Protein AF-A0A8T6T0I6-F1 (afdb_monomer)

Mean predicted aligned error: 6.6 Å

pLDDT: mean 87.69, std 14.47, range [43.97, 98.25]

Structure (mmCIF, N/CA/C/O backbone):
data_AF-A0A8T6T0I6-F1
#
_entry.id   AF-A0A8T6T0I6-F1
#
loop_
_atom_site.group_PDB
_atom_site.id
_atom_site.type_symbol
_atom_site.label_atom_id
_atom_site.label_alt_id
_atom_site.label_comp_id
_atom_site.label_asym_id
_atom_site.label_entity_id
_atom_site.label_seq_id
_atom_site.pdbx_PDB_ins_code
_atom_site.Cartn_x
_atom_site.Cartn_y
_atom_site.Cartn_z
_atom_site.occupancy
_atom_site.B_iso_or_equiv
_atom_site.auth_seq_id
_atom_site.auth_comp_id
_atom_site.auth_asym_id
_atom_site.auth_atom_id
_atom_site.pdbx_PDB_model_num
ATOM 1 N N . GLY A 1 1 ? 4.705 6.117 -33.193 1.00 43.97 1 GLY A N 1
ATOM 2 C CA . GLY A 1 1 ? 5.261 4.881 -33.822 1.00 43.97 1 GLY A CA 1
ATOM 3 C C . GLY A 1 1 ? 4.302 3.722 -33.585 1.00 43.97 1 GLY A C 1
ATOM 4 O O . GLY A 1 1 ? 3.305 3.973 -32.919 1.00 43.97 1 GLY A O 1
ATOM 5 N N . PRO A 1 2 ? 4.492 2.496 -34.113 1.00 51.16 2 PRO A N 1
ATOM 6 C CA . PRO A 1 2 ? 3.563 1.411 -33.804 1.00 51.16 2 PRO A CA 1
ATOM 7 C C . PRO A 1 2 ? 3.706 1.047 -32.314 1.00 51.16 2 PRO A C 1
ATOM 9 O O . PRO A 1 2 ? 4.740 0.530 -31.913 1.00 51.16 2 PRO A O 1
ATOM 12 N N . LEU A 1 3 ? 2.659 1.386 -31.546 1.00 49.50 3 LEU A N 1
ATOM 13 C CA . LEU A 1 3 ? 2.485 1.278 -30.087 1.00 49.50 3 LEU A CA 1
ATOM 14 C C . LEU A 1 3 ? 3.364 2.232 -29.258 1.00 49.50 3 LEU A C 1
ATOM 16 O O . LEU A 1 3 ? 4.413 1.878 -28.737 1.00 49.50 3 LEU A O 1
ATOM 20 N N . GLU A 1 4 ? 2.893 3.473 -29.137 1.00 58.22 4 GLU A N 1
ATOM 21 C CA . GLU A 1 4 ? 3.339 4.407 -28.094 1.00 58.22 4 GLU A CA 1
ATOM 22 C C . GLU A 1 4 ? 2.940 3.863 -26.711 1.00 58.22 4 GLU A C 1
ATOM 24 O O . GLU A 1 4 ? 1.900 3.202 -26.628 1.00 58.22 4 GLU A O 1
ATOM 29 N N . PRO A 1 5 ? 3.734 4.087 -25.645 1.00 58.53 5 PRO A N 1
ATOM 30 C CA . PRO A 1 5 ? 3.533 3.429 -24.357 1.00 58.53 5 PRO A CA 1
ATOM 31 C C . PRO A 1 5 ? 2.103 3.636 -23.845 1.00 58.53 5 PRO A C 1
ATOM 33 O O . PRO A 1 5 ? 1.674 4.752 -23.547 1.00 58.53 5 PRO A O 1
ATOM 36 N N . GLY A 1 6 ? 1.349 2.535 -23.798 1.00 68.81 6 GLY A N 1
ATOM 37 C CA . GLY A 1 6 ? 0.016 2.483 -23.212 1.00 68.81 6 GLY A CA 1
ATOM 38 C C . GLY A 1 6 ? 0.084 2.764 -21.712 1.00 68.81 6 GLY A C 1
ATOM 39 O O . GLY A 1 6 ? 1.098 2.497 -21.068 1.00 68.81 6 GLY A O 1
ATOM 40 N N . ALA A 1 7 ? -0.991 3.324 -21.158 1.00 85.19 7 ALA A N 1
ATOM 41 C CA . ALA A 1 7 ? -1.079 3.644 -19.737 1.00 85.19 7 ALA A CA 1
ATOM 42 C C . ALA A 1 7 ? -0.729 2.426 -18.858 1.00 85.19 7 ALA A C 1
ATOM 44 O O . ALA A 1 7 ? -1.285 1.345 -19.056 1.00 85.19 7 ALA A O 1
ATOM 45 N N . VAL A 1 8 ? 0.156 2.618 -17.874 1.00 94.06 8 VAL A N 1
ATOM 46 C CA . VAL A 1 8 ? 0.426 1.623 -16.826 1.00 94.06 8 VAL A CA 1
ATOM 47 C C . VAL A 1 8 ? -0.571 1.789 -15.692 1.00 94.06 8 VAL A C 1
ATOM 49 O O . VAL A 1 8 ? -0.863 2.910 -15.270 1.00 94.06 8 VAL A O 1
ATOM 52 N N . TRP A 1 9 ? -1.083 0.672 -15.186 1.00 96.31 9 TRP A N 1
ATOM 53 C CA . TRP A 1 9 ? -1.994 0.656 -14.048 1.00 96.31 9 TRP A CA 1
ATOM 54 C C . TRP A 1 9 ? -1.775 -0.586 -13.183 1.00 96.31 9 TRP A C 1
ATOM 56 O O . TRP A 1 9 ? -1.289 -1.610 -13.655 1.00 96.31 9 TRP A O 1
ATOM 66 N N . ALA A 1 10 ? -2.162 -0.477 -11.914 1.00 97.31 10 ALA A N 1
ATOM 67 C CA . ALA A 1 10 ? -2.246 -1.582 -10.971 1.00 97.31 10 ALA A CA 1
ATOM 68 C C . ALA A 1 10 ? -3.471 -1.390 -10.068 1.00 97.31 10 ALA A C 1
ATOM 70 O O . ALA A 1 10 ? -3.876 -0.259 -9.784 1.00 97.31 10 ALA A O 1
ATOM 71 N N . ALA A 1 11 ? -4.060 -2.492 -9.623 1.00 97.12 11 ALA A N 1
ATOM 72 C CA . ALA A 1 11 ? -5.197 -2.545 -8.724 1.00 97.12 11 ALA A CA 1
ATOM 73 C C . ALA A 1 11 ? -4.989 -3.671 -7.708 1.00 97.12 11 ALA A C 1
ATOM 75 O O . ALA A 1 11 ? -4.543 -4.761 -8.057 1.00 97.12 11 ALA A O 1
ATOM 76 N N . VAL A 1 12 ? -5.334 -3.390 -6.452 1.00 97.62 12 VAL A N 1
ATOM 77 C CA . VAL A 1 12 ? -5.281 -4.354 -5.350 1.00 97.62 12 VAL A CA 1
ATOM 78 C C . VAL A 1 12 ? -6.635 -4.363 -4.658 1.00 97.62 12 VAL A C 1
ATOM 80 O O . VAL A 1 12 ? -7.155 -3.305 -4.285 1.00 97.62 12 VAL A O 1
ATOM 83 N N . ARG A 1 13 ? -7.216 -5.550 -4.487 1.00 97.00 13 ARG A N 1
ATOM 84 C CA . ARG A 1 13 ? -8.460 -5.747 -3.748 1.00 97.00 13 ARG A CA 1
ATOM 85 C C . ARG A 1 13 ? -8.207 -5.506 -2.262 1.00 97.00 13 ARG A C 1
ATOM 87 O O . ARG A 1 13 ? -7.340 -6.128 -1.656 1.00 97.00 13 ARG A O 1
ATOM 94 N N . ILE A 1 14 ? -9.000 -4.628 -1.654 1.00 96.19 14 ILE A N 1
ATOM 95 C CA . ILE A 1 14 ? -9.043 -4.500 -0.193 1.00 96.19 14 ILE A CA 1
ATOM 96 C C . ILE A 1 14 ? -9.876 -5.673 0.352 1.00 96.19 14 ILE A C 1
ATOM 98 O O . ILE A 1 14 ? -10.999 -5.859 -0.125 1.00 96.19 14 ILE A O 1
ATOM 102 N N . PRO A 1 15 ? -9.364 -6.465 1.315 1.00 95.19 15 PRO A N 1
ATOM 103 C CA . PRO A 1 15 ? -10.137 -7.540 1.934 1.00 95.19 15 PRO A CA 1
ATOM 104 C C . PRO A 1 15 ? -11.432 -7.029 2.581 1.00 95.19 15 PRO A C 1
ATOM 106 O O . PRO A 1 15 ? -11.472 -5.908 3.081 1.00 95.19 15 PRO A O 1
ATOM 109 N N . ASP A 1 16 ? -12.473 -7.863 2.632 1.00 91.81 16 ASP A N 1
ATOM 110 C CA . ASP A 1 16 ? -13.829 -7.433 3.027 1.00 91.81 16 ASP A CA 1
ATOM 111 C C . ASP A 1 16 ? -13.904 -6.815 4.439 1.00 91.81 16 ASP A C 1
ATOM 113 O O . ASP A 1 16 ? -14.703 -5.916 4.688 1.00 91.81 16 ASP A O 1
ATOM 117 N N . GLU A 1 17 ? -13.036 -7.252 5.354 1.00 92.00 17 GLU A N 1
ATOM 118 C CA . GLU A 1 17 ? -12.976 -6.779 6.747 1.00 92.00 17 GLU A CA 1
ATOM 119 C C . GLU A 1 17 ? -11.902 -5.697 6.970 1.00 92.00 17 GLU A C 1
ATOM 121 O O . GLU A 1 17 ? -11.534 -5.404 8.110 1.00 92.00 17 GLU A O 1
ATOM 126 N N . HIS A 1 18 ? -11.332 -5.148 5.896 1.00 94.75 18 HIS A N 1
ATOM 127 C CA . HIS A 1 18 ? -10.255 -4.167 5.960 1.00 94.75 18 HIS A CA 1
ATOM 128 C C . HIS A 1 18 ? -10.719 -2.765 5.560 1.00 94.75 18 HIS A C 1
ATOM 130 O O . HIS A 1 18 ? -11.632 -2.570 4.760 1.00 94.75 18 HIS A O 1
ATOM 136 N N . VAL A 1 19 ? -10.012 -1.764 6.079 1.00 92.50 19 VAL A N 1
ATOM 137 C CA . VAL A 1 19 ? -10.139 -0.361 5.688 1.00 92.50 19 VAL A CA 1
ATOM 138 C C . VAL A 1 19 ? -8.840 0.090 5.028 1.00 92.50 19 VAL A C 1
ATOM 140 O O . VAL A 1 19 ? -7.751 -0.090 5.574 1.00 92.50 19 VAL A O 1
ATOM 143 N N . GLY A 1 20 ? -8.955 0.691 3.844 1.00 92.38 20 GLY A N 1
ATOM 144 C CA . GLY A 1 20 ? -7.867 1.388 3.160 1.00 92.38 20 GLY A CA 1
ATOM 145 C C . GLY A 1 20 ? -8.124 2.893 3.113 1.00 92.38 20 GLY A C 1
ATOM 146 O O . GLY A 1 20 ? -9.270 3.341 3.100 1.00 92.38 20 GLY A O 1
ATOM 147 N N . VAL A 1 21 ? -7.053 3.683 3.075 1.00 90.94 21 VAL A N 1
ATOM 148 C CA . VAL A 1 21 ? -7.108 5.152 2.999 1.00 90.94 21 VAL A CA 1
ATOM 149 C C . VAL A 1 21 ? -6.102 5.610 1.963 1.00 90.94 21 VAL A C 1
ATOM 151 O O . VAL A 1 21 ? -4.971 5.159 1.996 1.00 90.94 21 VAL A O 1
ATOM 154 N N . SER A 1 22 ? -6.473 6.497 1.047 1.00 88.00 22 SER A N 1
ATOM 155 C CA . SER A 1 22 ? -5.553 6.992 0.018 1.00 88.00 22 SER A CA 1
ATOM 156 C C . SER A 1 22 ? -5.740 8.492 -0.170 1.00 88.00 22 SER A C 1
ATOM 158 O O . SER A 1 22 ? -6.780 8.926 -0.663 1.00 88.00 22 SER A O 1
ATOM 160 N N . ALA A 1 23 ? -4.743 9.288 0.212 1.00 82.31 23 ALA A N 1
ATOM 161 C CA . ALA A 1 23 ? -4.736 10.737 0.079 1.00 82.31 23 ALA A CA 1
ATOM 162 C C . ALA A 1 23 ? -3.719 11.163 -0.989 1.00 82.31 23 ALA A C 1
ATOM 164 O O . ALA A 1 23 ? -2.566 11.470 -0.709 1.00 82.31 23 ALA A O 1
ATOM 165 N N . ASN A 1 24 ? -4.173 11.199 -2.245 1.00 85.94 24 ASN A N 1
ATOM 166 C CA . ASN A 1 24 ? -3.471 11.821 -3.380 1.00 85.94 24 ASN A CA 1
ATOM 167 C C . ASN A 1 24 ? -2.043 11.306 -3.686 1.00 85.94 24 ASN A C 1
ATOM 169 O O . ASN A 1 24 ? -1.336 11.937 -4.471 1.00 85.94 24 ASN A O 1
ATOM 173 N N . ILE A 1 25 ? -1.626 10.172 -3.117 1.00 88.06 25 ILE A N 1
ATOM 174 C CA . ILE A 1 25 ? -0.323 9.531 -3.338 1.00 88.06 25 ILE A CA 1
ATOM 175 C C . ILE A 1 25 ? -0.570 8.043 -3.640 1.00 88.06 25 ILE A C 1
ATOM 177 O O . ILE A 1 25 ? -1.369 7.417 -2.939 1.00 88.06 25 ILE A O 1
ATOM 181 N N . PRO A 1 26 ? 0.069 7.449 -4.668 1.00 91.94 26 PRO A N 1
ATOM 182 C CA . PRO A 1 26 ? -0.049 6.016 -4.919 1.00 91.94 26 PRO A CA 1
ATOM 183 C C . PRO A 1 26 ? 0.560 5.218 -3.762 1.00 91.94 26 PRO A C 1
ATOM 185 O O . PRO A 1 26 ? 1.661 5.521 -3.310 1.00 91.94 26 PRO A O 1
ATOM 188 N N . ARG A 1 27 ? -0.161 4.187 -3.305 1.00 95.81 27 ARG A N 1
ATOM 189 C CA . ARG A 1 27 ? 0.245 3.365 -2.150 1.00 95.81 27 ARG A CA 1
ATOM 190 C C . ARG A 1 27 ? 0.439 1.885 -2.442 1.00 95.81 27 ARG A C 1
ATOM 192 O O . ARG A 1 27 ? 0.886 1.154 -1.568 1.00 95.81 27 ARG A O 1
ATOM 199 N N . ILE A 1 28 ? 0.032 1.430 -3.625 1.00 97.50 28 ILE A N 1
ATOM 2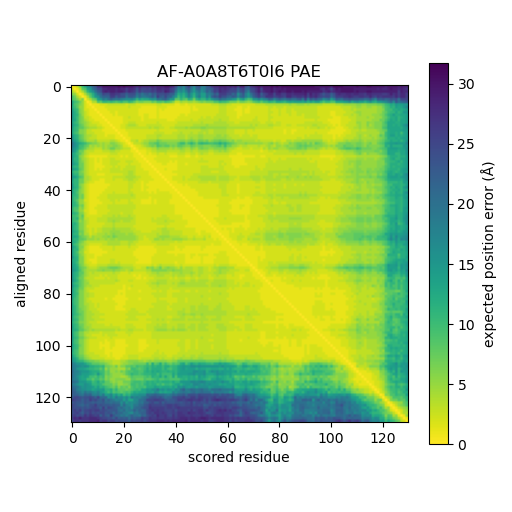00 C CA . ILE A 1 28 ? 0.206 0.031 -4.017 1.00 97.50 28 ILE A CA 1
ATOM 201 C C . ILE A 1 28 ? 1.709 -0.257 -4.019 1.00 97.50 28 ILE A C 1
ATOM 203 O O . ILE A 1 28 ? 2.480 0.500 -4.610 1.00 97.50 28 ILE A O 1
ATOM 207 N N . SER A 1 29 ? 2.110 -1.295 -3.291 1.00 97.00 29 SER A N 1
ATOM 208 C CA . SER A 1 29 ? 3.505 -1.686 -3.107 1.00 97.00 29 SER A CA 1
ATOM 209 C C . SER A 1 29 ? 3.827 -2.847 -4.040 1.00 97.00 29 SER A C 1
ATOM 211 O O . SER A 1 29 ? 3.821 -2.657 -5.258 1.00 97.00 29 SER A O 1
ATOM 213 N N . THR A 1 30 ? 4.071 -4.029 -3.491 1.00 96.62 30 THR A N 1
ATOM 214 C CA . THR A 1 30 ? 4.285 -5.260 -4.243 1.00 96.62 30 THR A CA 1
ATOM 215 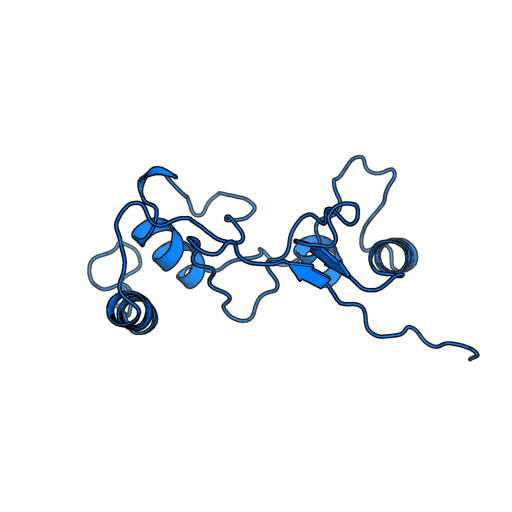C C . THR A 1 30 ? 2.998 -5.733 -4.917 1.00 96.62 30 THR A C 1
ATOM 217 O O . THR A 1 30 ? 1.881 -5.385 -4.515 1.00 96.62 30 THR A O 1
ATOM 220 N N . LEU A 1 31 ? 3.168 -6.505 -5.986 1.00 96.75 31 LEU A N 1
ATOM 221 C CA . LEU A 1 31 ? 2.088 -7.062 -6.790 1.00 96.75 31 LEU A CA 1
ATOM 222 C C . LEU A 1 31 ? 2.299 -8.566 -6.897 1.00 96.75 31 LEU A C 1
ATOM 224 O O . LEU A 1 31 ? 3.346 -8.990 -7.383 1.00 96.75 31 LEU A O 1
ATOM 228 N N . ASP A 1 32 ? 1.305 -9.340 -6.472 1.00 96.25 32 ASP A N 1
ATOM 229 C CA . ASP A 1 32 ? 1.268 -10.786 -6.673 1.00 96.25 32 ASP A CA 1
ATOM 230 C C . ASP A 1 32 ? 0.339 -11.103 -7.848 1.00 96.25 32 ASP A C 1
ATOM 232 O O . ASP A 1 32 ? -0.856 -11.328 -7.678 1.00 96.25 32 ASP A O 1
ATOM 236 N N . LEU A 1 33 ? 0.873 -11.044 -9.071 1.00 95.62 33 LEU A N 1
ATOM 237 C CA . LEU A 1 33 ? 0.071 -11.267 -10.280 1.00 95.62 33 LEU A CA 1
ATOM 238 C C . LEU A 1 33 ? -0.297 -12.744 -10.508 1.00 95.62 33 LEU A C 1
ATOM 240 O O . LEU A 1 33 ? -1.067 -13.028 -11.427 1.00 95.62 33 LEU A O 1
ATOM 244 N N . ASP A 1 34 ? 0.204 -13.661 -9.674 1.00 97.19 34 ASP A N 1
ATOM 245 C CA . ASP A 1 34 ? -0.247 -15.055 -9.645 1.00 97.19 34 ASP A CA 1
ATOM 246 C C . ASP A 1 34 ? -1.572 -15.213 -8.862 1.00 97.19 34 ASP A C 1
ATOM 248 O O . ASP A 1 34 ? -2.228 -16.254 -8.967 1.00 97.19 34 ASP A O 1
ATOM 252 N N . ASP A 1 35 ? -2.014 -14.170 -8.140 1.00 97.25 35 ASP A N 1
ATOM 253 C CA . ASP A 1 35 ? -3.303 -14.081 -7.441 1.00 97.25 35 ASP A CA 1
ATOM 254 C C . ASP A 1 35 ? -4.249 -13.049 -8.102 1.00 97.25 35 ASP A C 1
ATOM 256 O O . ASP A 1 35 ? -4.408 -11.916 -7.625 1.00 97.25 35 ASP A O 1
ATOM 260 N N . PRO A 1 36 ? -4.933 -13.424 -9.201 1.00 95.69 36 PRO A N 1
ATOM 261 C CA . PRO A 1 36 ? -5.812 -12.518 -9.941 1.00 95.69 36 PRO A CA 1
ATOM 262 C C . PRO A 1 36 ? -7.095 -12.135 -9.186 1.00 95.69 36 PRO A C 1
ATOM 264 O O . PRO A 1 36 ? -7.789 -11.204 -9.601 1.00 95.69 36 PRO A O 1
ATOM 267 N N . ASP A 1 37 ? -7.432 -12.830 -8.094 1.00 96.62 37 ASP A N 1
ATOM 268 C CA . ASP A 1 37 ? -8.583 -12.485 -7.252 1.00 96.62 37 ASP A CA 1
ATOM 269 C C . ASP A 1 37 ? -8.286 -11.266 -6.359 1.00 96.62 37 ASP A C 1
ATOM 271 O O . ASP A 1 37 ? -9.212 -10.578 -5.904 1.00 96.62 37 ASP A O 1
ATOM 275 N N . HIS A 1 38 ? -7.002 -10.973 -6.122 1.00 96.69 38 HIS A N 1
ATOM 276 C CA . HIS A 1 38 ? -6.564 -9.859 -5.283 1.00 96.69 38 HIS A CA 1
ATOM 277 C C . HIS A 1 38 ? -5.735 -8.810 -6.020 1.00 96.69 38 HIS A C 1
ATOM 279 O O . HIS A 1 38 ? -5.742 -7.653 -5.593 1.00 96.69 38 HIS A O 1
ATOM 285 N N . TYR A 1 39 ? -5.080 -9.158 -7.127 1.00 98.25 39 TYR A N 1
ATOM 286 C CA . TYR A 1 39 ? -4.181 -8.262 -7.844 1.00 98.25 39 TYR A CA 1
ATOM 287 C C . TYR A 1 39 ? -4.484 -8.234 -9.334 1.00 98.25 39 TYR A C 1
ATOM 289 O O . TYR A 1 39 ? -4.742 -9.245 -9.977 1.00 98.25 39 TYR A O 1
ATOM 297 N N . MET A 1 40 ? -4.409 -7.040 -9.908 1.00 97.81 40 MET A N 1
ATOM 298 C CA . MET A 1 40 ? -4.456 -6.850 -11.350 1.00 97.81 40 MET A CA 1
ATOM 299 C C . MET A 1 40 ? -3.5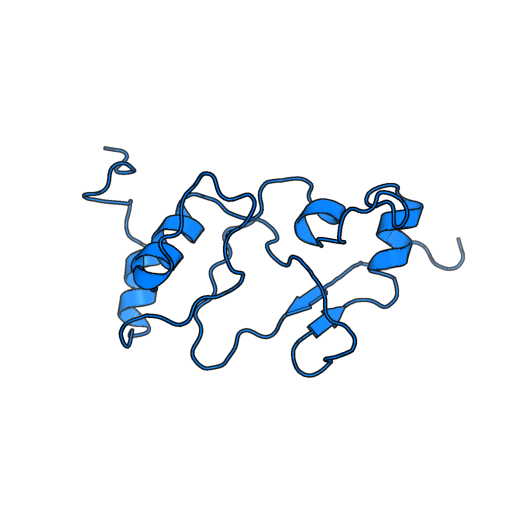00 -5.727 -11.735 1.00 97.81 40 MET A C 1
ATOM 301 O O . MET A 1 40 ? -3.359 -4.747 -11.005 1.00 97.81 40 MET A O 1
ATOM 305 N N . ALA A 1 41 ? -2.868 -5.829 -12.896 1.00 97.62 41 ALA A N 1
ATOM 306 C CA . ALA A 1 41 ? -2.041 -4.764 -13.442 1.00 97.62 41 ALA A CA 1
ATOM 307 C C . ALA A 1 41 ? -2.050 -4.807 -14.969 1.00 97.62 41 ALA A C 1
ATOM 309 O O . ALA A 1 41 ? -2.523 -5.771 -15.571 1.00 97.62 41 ALA A O 1
ATOM 310 N N . SER A 1 42 ? -1.535 -3.756 -15.603 1.00 96.19 42 SER A N 1
ATOM 311 C CA . SER A 1 42 ? -1.244 -3.797 -17.032 1.00 96.19 42 SER A CA 1
ATOM 312 C C . SER A 1 42 ? -0.125 -4.800 -17.331 1.00 96.19 42 SER A C 1
ATOM 314 O O . SER A 1 42 ? 0.838 -4.902 -16.573 1.00 96.19 42 SER A O 1
ATOM 316 N N . ASP A 1 43 ? -0.198 -5.477 -18.481 1.00 94.62 43 ASP A N 1
ATOM 317 C CA . ASP A 1 43 ? 0.799 -6.480 -18.906 1.00 94.62 43 ASP A CA 1
ATOM 318 C C . ASP A 1 43 ? 2.243 -5.936 -18.939 1.00 94.62 43 ASP A C 1
ATOM 320 O O . ASP A 1 43 ? 3.208 -6.688 -18.836 1.00 94.62 43 ASP A O 1
ATOM 324 N N . ASN A 1 44 ? 2.399 -4.616 -19.078 1.00 95.06 44 ASN A N 1
ATOM 325 C CA . ASN A 1 44 ? 3.679 -3.911 -19.141 1.00 95.06 44 ASN A CA 1
ATOM 326 C C . ASN A 1 44 ? 4.131 -3.282 -17.805 1.00 95.06 44 ASN A C 1
ATOM 328 O O . ASN A 1 44 ? 5.056 -2.470 -17.816 1.00 95.06 44 ASN A O 1
ATOM 332 N N . VAL A 1 45 ? 3.494 -3.603 -16.668 1.00 96.81 45 VAL A N 1
ATOM 333 C CA . VAL A 1 45 ? 3.767 -2.960 -15.361 1.00 96.81 45 VAL A CA 1
ATOM 334 C C . VAL A 1 45 ? 5.213 -3.124 -14.875 1.00 96.81 4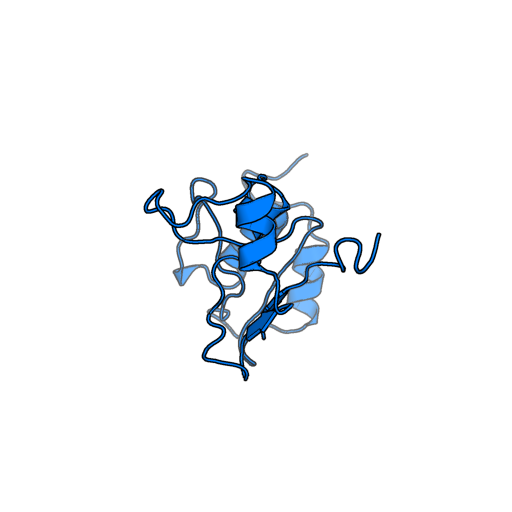5 VAL A C 1
ATOM 336 O O . VAL A 1 45 ? 5.727 -2.246 -14.193 1.00 96.81 45 VAL A O 1
ATOM 339 N N . TYR A 1 46 ? 5.892 -4.215 -15.231 1.00 96.88 46 TYR A N 1
ATOM 340 C CA . TYR A 1 46 ? 7.307 -4.407 -14.890 1.00 96.88 46 TYR A CA 1
ATOM 341 C C . TYR A 1 46 ? 8.221 -3.926 -16.016 1.00 96.88 46 TYR A C 1
ATOM 343 O O . TYR A 1 46 ? 9.140 -3.145 -15.778 1.00 96.88 46 TYR A O 1
ATOM 351 N N . SER A 1 47 ? 7.929 -4.326 -17.258 1.00 95.44 47 SER A N 1
ATOM 352 C CA . SER A 1 47 ? 8.787 -4.034 -18.411 1.00 95.44 47 SER A CA 1
ATOM 353 C C . SER A 1 47 ? 8.923 -2.536 -18.681 1.00 95.44 47 SER A C 1
ATOM 355 O O . SER A 1 47 ? 9.992 -2.087 -19.078 1.00 95.44 47 SER A O 1
ATOM 357 N N . LEU A 1 48 ? 7.871 -1.740 -18.444 1.00 95.00 48 LEU A N 1
ATOM 358 C CA . LEU A 1 48 ? 7.962 -0.288 -18.597 1.00 95.00 48 LEU A CA 1
ATOM 359 C C . LEU A 1 48 ? 8.821 0.339 -17.486 1.00 95.00 48 LEU A C 1
ATOM 361 O O . LEU A 1 48 ? 9.552 1.289 -17.740 1.00 95.00 48 LEU A O 1
ATOM 365 N N . ALA A 1 49 ? 8.741 -0.162 -16.249 1.00 95.56 49 ALA A N 1
ATOM 366 C CA . ALA A 1 49 ? 9.591 0.344 -15.171 1.00 95.56 49 ALA A CA 1
ATOM 367 C C . ALA A 1 49 ? 11.074 0.050 -15.445 1.00 95.56 49 ALA A C 1
ATOM 369 O O . ALA A 1 49 ? 11.911 0.920 -15.215 1.00 95.56 49 ALA A O 1
ATOM 370 N N . GLU A 1 50 ? 11.380 -1.130 -15.985 1.00 96.25 50 GLU A N 1
ATOM 371 C CA . GLU A 1 50 ? 12.728 -1.512 -16.414 1.00 96.25 50 GLU A CA 1
ATOM 372 C C . GLU A 1 50 ? 13.218 -0.654 -17.594 1.00 96.25 50 GLU A C 1
ATOM 374 O O . GLU A 1 50 ? 14.282 -0.045 -17.514 1.00 96.25 50 GLU A O 1
ATOM 379 N N . GLU A 1 51 ? 12.415 -0.518 -18.658 1.00 94.56 51 GLU A N 1
ATOM 380 C CA . GLU A 1 51 ? 12.761 0.264 -19.859 1.00 94.56 51 GLU A CA 1
ATOM 381 C C . GLU A 1 51 ? 13.104 1.725 -19.529 1.00 94.56 51 GLU A C 1
ATOM 383 O O . GLU A 1 51 ? 14.038 2.299 -20.093 1.00 94.56 51 GLU A O 1
ATOM 388 N N . PHE A 1 52 ? 12.364 2.330 -18.598 1.00 94.19 52 PHE A N 1
ATOM 389 C CA . PHE A 1 52 ? 12.571 3.716 -18.177 1.00 94.19 52 PHE A CA 1
ATOM 390 C C . PHE A 1 52 ? 13.597 3.868 -17.042 1.00 94.19 52 PHE A C 1
ATOM 392 O O . PHE A 1 52 ? 13.882 4.995 -16.627 1.00 94.19 52 PHE A O 1
ATOM 399 N N . GLY A 1 53 ? 14.165 2.765 -16.543 1.00 95.06 53 GLY A N 1
ATOM 400 C CA . GLY A 1 53 ? 15.129 2.764 -15.441 1.00 95.06 53 GLY A CA 1
ATOM 401 C C . GLY A 1 53 ? 14.530 3.180 -14.092 1.00 95.06 53 GLY A C 1
ATOM 402 O O . GLY A 1 53 ? 15.239 3.705 -13.236 1.00 95.06 53 GLY A O 1
ATOM 403 N N . TYR A 1 54 ? 13.222 2.999 -13.906 1.00 95.50 54 TYR A N 1
ATOM 404 C CA . TYR A 1 54 ? 12.509 3.269 -12.651 1.00 95.50 54 TYR A CA 1
ATOM 405 C C . TYR A 1 54 ? 12.648 2.137 -11.634 1.00 95.50 54 TYR A C 1
ATOM 407 O O . TYR A 1 54 ? 12.481 2.355 -10.434 1.00 95.50 54 TYR A O 1
ATOM 415 N N . TRP A 1 55 ? 12.944 0.934 -12.114 1.00 97.56 55 TRP A N 1
ATOM 416 C CA . TRP A 1 55 ? 13.266 -0.229 -11.307 1.00 97.56 55 TRP A CA 1
ATOM 417 C C . TRP A 1 55 ? 14.265 -1.103 -12.065 1.00 97.56 55 TRP A C 1
ATOM 419 O O . TRP A 1 55 ? 14.205 -1.185 -13.289 1.00 97.56 55 TRP A O 1
ATOM 429 N N . ASP A 1 56 ? 15.179 -1.731 -11.330 1.00 96.88 56 ASP A N 1
ATOM 430 C CA . ASP A 1 56 ? 16.185 -2.641 -11.870 1.00 96.88 56 ASP A CA 1
ATOM 431 C C . ASP A 1 56 ? 15.963 -4.039 -11.263 1.00 96.88 56 ASP A C 1
ATOM 433 O O . ASP A 1 56 ? 16.159 -4.195 -10.049 1.00 96.88 56 ASP A O 1
ATOM 437 N N . PRO A 1 57 ? 15.561 -5.046 -12.061 1.00 95.69 57 PRO A N 1
ATOM 438 C CA . PRO A 1 57 ? 15.352 -6.410 -11.575 1.00 95.69 57 PRO A CA 1
ATOM 439 C C . PRO A 1 57 ? 16.619 -7.055 -10.993 1.00 95.69 57 PRO A C 1
ATOM 441 O O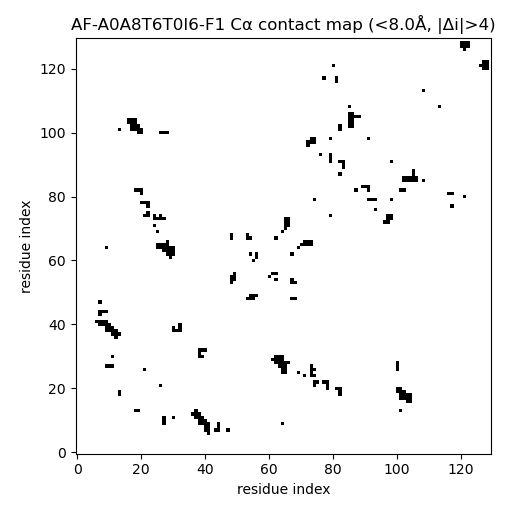 . PRO A 1 57 ? 16.508 -7.924 -10.127 1.00 95.69 57 PRO A O 1
ATOM 444 N N . ASP A 1 58 ? 17.811 -6.613 -11.403 1.00 97.00 58 ASP A N 1
ATOM 445 C CA . ASP A 1 58 ? 19.095 -7.149 -10.939 1.00 97.00 58 ASP A CA 1
ATOM 446 C C . ASP A 1 58 ? 19.642 -6.409 -9.703 1.00 97.00 58 ASP A C 1
ATOM 448 O O . ASP A 1 58 ? 20.618 -6.851 -9.088 1.00 97.00 58 ASP A O 1
ATOM 452 N N . SER A 1 59 ? 19.001 -5.312 -9.280 1.00 95.44 59 SER A N 1
ATOM 453 C CA . SER A 1 59 ? 19.424 -4.526 -8.107 1.00 95.44 59 SER A CA 1
ATOM 454 C C . SER A 1 59 ? 19.285 -5.273 -6.776 1.00 95.44 59 SER A C 1
ATOM 456 O O . SER A 1 59 ? 19.875 -4.873 -5.770 1.00 95.44 59 SER A O 1
ATOM 458 N N . GLY A 1 60 ? 18.485 -6.344 -6.754 1.00 94.69 60 GLY A N 1
ATOM 459 C CA . GLY A 1 60 ? 18.067 -7.032 -5.534 1.00 94.69 60 GLY A CA 1
ATOM 460 C C . GLY A 1 60 ? 16.984 -6.290 -4.743 1.00 94.69 60 GLY A C 1
ATOM 461 O O . GLY A 1 60 ? 16.572 -6.782 -3.692 1.00 94.69 60 GLY A O 1
ATOM 462 N N . GLU A 1 61 ? 16.507 -5.134 -5.221 1.00 93.88 61 GLU A N 1
ATOM 463 C CA . GLU A 1 61 ? 15.349 -4.453 -4.646 1.00 93.88 61 GLU A CA 1
ATOM 464 C C . GLU A 1 61 ? 14.041 -5.032 -5.193 1.00 93.88 61 GLU A C 1
ATOM 466 O O . GLU A 1 61 ? 13.837 -5.148 -6.403 1.00 93.88 61 GLU A O 1
ATOM 471 N N . GLU A 1 62 ? 13.112 -5.342 -4.294 1.00 95.50 62 GLU A N 1
ATOM 472 C CA . GLU A 1 62 ? 11.770 -5.775 -4.671 1.00 95.50 62 GLU A CA 1
ATOM 473 C C . GLU A 1 62 ? 11.013 -4.657 -5.406 1.00 95.50 62 GLU A C 1
ATOM 475 O O . GLU A 1 62 ? 11.070 -3.481 -5.026 1.00 95.50 62 GLU A O 1
ATOM 480 N N . PHE A 1 63 ? 10.274 -5.023 -6.455 1.00 97.19 63 PHE A N 1
ATOM 481 C CA . PHE A 1 63 ? 9.433 -4.076 -7.173 1.00 97.19 63 PHE A CA 1
ATOM 482 C C . PHE A 1 63 ? 8.310 -3.556 -6.265 1.00 97.19 63 PHE A C 1
ATOM 484 O O . PHE A 1 63 ? 7.433 -4.310 -5.839 1.00 97.19 63 PHE A O 1
ATOM 491 N N . LYS A 1 64 ? 8.292 -2.240 -6.037 1.00 97.56 64 LYS A N 1
ATOM 492 C CA . LYS A 1 64 ? 7.182 -1.532 -5.387 1.00 97.56 64 LYS A CA 1
ATOM 493 C C . LYS A 1 64 ? 6.584 -0.528 -6.365 1.00 97.56 64 LYS A C 1
ATOM 495 O O . LYS A 1 64 ? 7.270 0.404 -6.787 1.00 97.56 64 LYS A O 1
ATOM 500 N N . PHE A 1 65 ? 5.300 -0.671 -6.690 1.00 97.62 65 PHE A N 1
ATOM 501 C CA . PHE A 1 65 ? 4.626 0.158 -7.695 1.00 97.62 65 PHE A CA 1
ATOM 502 C C . PHE A 1 65 ? 4.697 1.658 -7.358 1.00 97.62 65 PHE A C 1
ATOM 504 O O . PHE A 1 65 ? 5.036 2.473 -8.217 1.00 97.62 65 PHE A O 1
ATOM 511 N N . TRP A 1 66 ? 4.451 2.041 -6.098 1.00 96.50 66 TRP A N 1
ATOM 512 C CA . TRP A 1 66 ? 4.592 3.433 -5.652 1.00 96.50 66 TRP A CA 1
ATOM 513 C C . TRP A 1 66 ? 6.026 3.963 -5.798 1.00 96.50 66 TRP A C 1
ATOM 515 O O . TRP A 1 66 ? 6.220 5.146 -6.094 1.00 96.50 66 TRP A O 1
ATOM 525 N N . LYS A 1 67 ? 7.039 3.109 -5.608 1.00 96.38 67 LYS A N 1
ATOM 526 C CA . LYS A 1 67 ? 8.449 3.502 -5.684 1.00 96.38 67 LYS A CA 1
ATOM 527 C C . LYS A 1 67 ? 8.847 3.726 -7.138 1.00 96.38 67 LYS A C 1
ATOM 529 O O . LYS A 1 67 ? 9.355 4.797 -7.449 1.00 96.38 67 LYS A O 1
ATOM 534 N N . ALA A 1 68 ? 8.509 2.782 -8.016 1.00 96.50 68 ALA A N 1
ATOM 535 C CA . ALA A 1 68 ? 8.803 2.860 -9.444 1.00 96.50 68 ALA A CA 1
ATOM 536 C C . ALA A 1 68 ? 8.079 4.035 -10.129 1.00 96.50 68 ALA A C 1
ATOM 538 O O . ALA A 1 68 ? 8.691 4.810 -10.856 1.00 96.50 68 ALA A O 1
ATOM 539 N N . TYR A 1 69 ? 6.778 4.216 -9.875 1.00 95.25 69 TYR A N 1
ATOM 540 C CA . TYR A 1 69 ? 5.950 5.149 -10.654 1.00 95.25 69 TYR A CA 1
ATOM 541 C C . TYR A 1 69 ? 5.639 6.487 -9.971 1.00 95.25 69 TYR A C 1
ATOM 543 O O . TYR A 1 69 ? 4.968 7.339 -10.553 1.00 95.25 69 TYR A O 1
ATOM 551 N N . SER A 1 70 ? 6.125 6.707 -8.748 1.00 93.62 70 SER A N 1
ATOM 552 C CA . SER A 1 70 ? 5.994 7.992 -8.043 1.00 93.62 70 SER A CA 1
ATOM 553 C C . SER A 1 70 ? 7.296 8.440 -7.381 1.00 93.62 70 SER A C 1
ATOM 555 O O . SER A 1 70 ? 7.608 9.632 -7.407 1.00 93.62 70 SER A O 1
ATOM 557 N N . GLY A 1 71 ? 8.058 7.519 -6.780 1.00 90.81 71 GLY A N 1
ATOM 558 C CA . GLY A 1 71 ? 9.316 7.826 -6.083 1.00 90.81 71 GLY A CA 1
ATOM 559 C C . GLY A 1 71 ? 9.143 8.651 -4.801 1.00 90.81 71 GLY A C 1
ATOM 560 O O . GLY A 1 71 ? 10.121 9.078 -4.189 1.00 90.81 71 GLY A O 1
ATOM 561 N N . ARG A 1 72 ? 7.898 8.902 -4.380 1.00 90.88 72 ARG A N 1
ATOM 562 C CA . ARG A 1 72 ? 7.546 9.610 -3.141 1.00 90.88 72 ARG A CA 1
ATOM 563 C C . ARG A 1 72 ? 7.063 8.616 -2.096 1.00 90.88 72 ARG A C 1
ATOM 565 O O . ARG A 1 72 ? 6.403 7.647 -2.455 1.00 90.88 72 ARG A O 1
ATOM 572 N N . ARG A 1 73 ? 7.325 8.908 -0.815 1.00 92.69 73 ARG A N 1
ATOM 573 C CA . ARG A 1 73 ? 6.798 8.141 0.328 1.00 92.69 73 ARG A CA 1
ATOM 574 C C . ARG A 1 73 ? 5.297 7.855 0.126 1.00 92.69 73 ARG A C 1
ATOM 576 O O . ARG A 1 73 ? 4.565 8.815 -0.118 1.00 92.69 73 ARG A O 1
ATOM 583 N N . PRO A 1 74 ? 4.826 6.601 0.266 1.00 95.50 74 PRO A N 1
ATOM 584 C CA . PRO A 1 74 ? 3.488 6.182 -0.163 1.00 95.50 74 PRO A CA 1
ATOM 585 C C . PRO A 1 74 ? 2.372 6.515 0.836 1.00 95.50 74 PRO A C 1
ATOM 587 O O . PRO A 1 74 ? 1.319 5.887 0.826 1.00 95.50 74 PRO A O 1
ATOM 590 N N . TYR A 1 75 ? 2.592 7.455 1.751 1.00 95.31 75 TYR A N 1
ATOM 591 C CA . TYR A 1 75 ? 1.605 7.853 2.748 1.00 95.31 75 TYR A CA 1
ATOM 592 C C . TYR A 1 75 ? 1.942 9.227 3.333 1.00 95.31 75 TYR A C 1
ATOM 594 O O . TYR A 1 75 ? 3.091 9.677 3.299 1.00 95.31 75 TYR A O 1
ATOM 602 N N . SER A 1 76 ? 0.930 9.879 3.897 1.00 92.94 76 SER A N 1
ATOM 603 C CA . SER A 1 76 ? 1.049 11.116 4.661 1.00 92.94 76 SER A CA 1
ATOM 604 C C . SER A 1 76 ? 0.558 10.918 6.098 1.00 92.94 76 SER A C 1
ATOM 606 O O . SER A 1 76 ? 0.112 9.835 6.487 1.00 92.94 76 SER A O 1
ATOM 608 N N . THR A 1 77 ? 0.586 11.995 6.882 1.00 91.06 77 THR A N 1
ATOM 609 C CA . THR A 1 77 ? 0.009 12.045 8.231 1.00 91.06 77 THR A CA 1
ATOM 610 C C . THR A 1 77 ? -1.441 11.557 8.274 1.00 91.06 77 THR A C 1
ATOM 612 O O . THR A 1 77 ? -1.842 10.940 9.256 1.00 91.06 77 THR A O 1
ATOM 615 N N . ARG A 1 78 ? -2.228 11.772 7.209 1.00 89.00 78 ARG A N 1
ATOM 616 C CA . ARG A 1 78 ? -3.637 11.359 7.168 1.00 89.00 78 ARG A CA 1
ATOM 617 C C . ARG A 1 78 ? -3.787 9.842 7.161 1.00 89.00 78 ARG A C 1
ATOM 619 O O . ARG A 1 78 ? -4.551 9.301 7.953 1.00 89.00 78 ARG A O 1
ATOM 626 N N . GLU A 1 79 ? -3.082 9.156 6.268 1.00 93.00 79 GLU A N 1
ATOM 627 C CA . GLU A 1 79 ? -3.090 7.696 6.217 1.00 93.00 79 GLU A CA 1
ATOM 628 C C . GLU A 1 79 ? -2.575 7.102 7.520 1.00 93.00 79 GLU A C 1
ATOM 630 O O . GLU A 1 79 ? -3.192 6.179 8.041 1.00 93.00 79 GLU A O 1
ATOM 635 N N . PHE A 1 80 ? -1.482 7.654 8.054 1.00 93.75 80 PHE A N 1
ATOM 636 C CA . PHE A 1 80 ? -0.945 7.233 9.340 1.00 93.75 80 PHE A CA 1
ATOM 637 C C . PHE A 1 80 ? -1.994 7.347 10.443 1.00 93.75 80 PHE A C 1
ATOM 639 O O . PHE A 1 80 ? -2.312 6.354 11.086 1.00 93.75 80 PHE A O 1
ATOM 646 N N . TYR A 1 81 ? -2.581 8.529 10.618 1.00 91.56 81 TYR A N 1
ATOM 647 C CA . TYR A 1 81 ? -3.559 8.778 11.667 1.00 91.56 81 TYR A CA 1
ATOM 648 C C . TYR A 1 81 ? -4.751 7.821 11.588 1.00 91.56 81 TYR A C 1
ATOM 650 O O . TYR A 1 81 ? -5.106 7.200 12.589 1.00 91.56 81 TYR A O 1
ATOM 658 N N . VAL A 1 82 ? -5.342 7.648 10.402 1.00 91.25 82 VAL A N 1
ATOM 659 C CA . VAL A 1 82 ? -6.521 6.786 10.258 1.00 91.25 82 VAL A CA 1
ATOM 660 C C . VAL A 1 82 ? -6.162 5.316 10.483 1.00 91.25 82 VAL A C 1
ATOM 662 O O . VAL A 1 82 ? -6.861 4.633 11.225 1.00 91.25 82 VAL A O 1
ATOM 665 N N . LEU A 1 83 ? -5.075 4.812 9.888 1.00 94.12 83 LEU A N 1
ATOM 666 C CA . LEU A 1 83 ? -4.703 3.400 10.032 1.00 94.12 83 LEU A CA 1
ATOM 667 C C . LEU A 1 83 ? -4.268 3.067 11.466 1.00 94.12 83 LEU A C 1
ATOM 669 O O . LEU A 1 83 ? -4.689 2.041 11.994 1.00 94.12 83 LEU A O 1
ATOM 673 N N .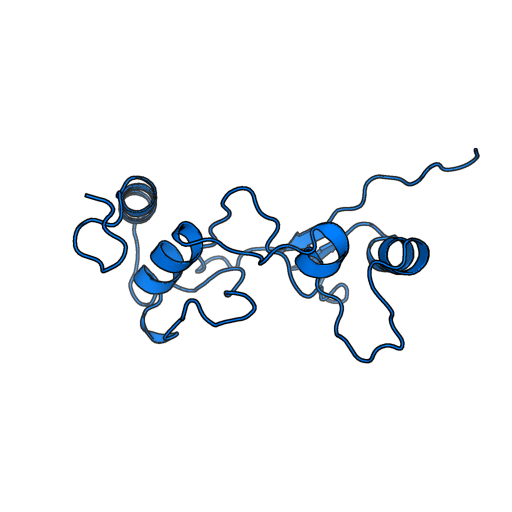 SER A 1 84 ? -3.501 3.948 12.116 1.00 94.12 84 SER A N 1
ATOM 674 C CA . SER A 1 84 ? -3.079 3.784 13.514 1.00 94.12 84 SER A CA 1
ATOM 675 C C . SER A 1 84 ? -4.252 3.862 14.490 1.00 94.12 84 SER A C 1
ATOM 677 O O . SER A 1 84 ? -4.271 3.138 15.479 1.00 94.12 84 SER A O 1
ATOM 679 N N . THR A 1 85 ? -5.249 4.708 14.209 1.00 92.06 85 THR A N 1
ATOM 680 C CA . THR A 1 85 ? -6.474 4.798 15.020 1.00 92.06 85 THR A CA 1
ATOM 681 C C . THR A 1 85 ? -7.329 3.540 14.894 1.00 92.06 85 THR A C 1
ATOM 683 O O . THR A 1 85 ? -7.901 3.079 15.879 1.00 92.06 85 THR A O 1
ATOM 686 N N . LEU A 1 86 ? -7.428 2.975 13.688 1.00 92.69 86 LEU A N 1
ATOM 687 C CA . LEU A 1 86 ? -8.247 1.790 13.432 1.00 92.69 86 LEU A CA 1
ATOM 688 C C . LEU A 1 86 ? -7.592 0.493 13.914 1.00 92.69 86 LEU A C 1
ATOM 690 O O . L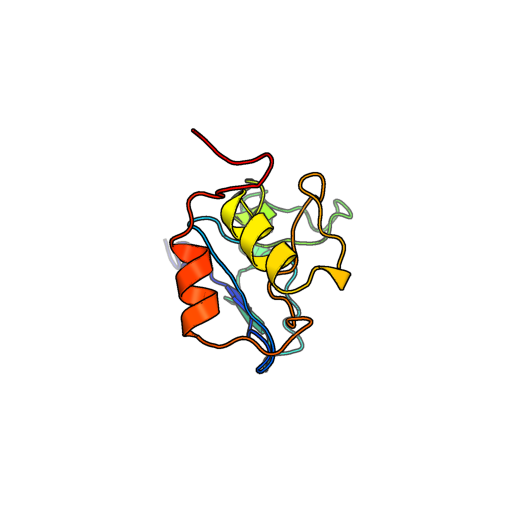EU A 1 86 ? -8.301 -0.405 14.359 1.00 92.69 86 LEU A O 1
ATOM 694 N N . ALA A 1 87 ? -6.268 0.387 13.817 1.00 96.12 87 ALA A N 1
ATOM 695 C CA . ALA A 1 87 ? -5.514 -0.818 14.150 1.00 96.12 87 ALA A CA 1
ATOM 696 C C . ALA A 1 87 ? -4.321 -0.502 15.077 1.00 96.12 87 ALA A C 1
ATOM 698 O O . ALA A 1 87 ? -3.164 -0.694 14.683 1.00 96.12 87 ALA A O 1
ATOM 699 N N . PRO A 1 88 ? -4.567 0.000 16.305 1.00 95.50 88 PRO A N 1
ATOM 700 C CA . PRO A 1 88 ? -3.502 0.338 17.249 1.00 95.50 88 PRO A CA 1
ATOM 701 C C . PRO A 1 88 ? -2.610 -0.863 17.601 1.00 95.50 88 PRO A C 1
ATOM 703 O O . PRO A 1 88 ? -1.424 -0.679 17.875 1.00 95.50 88 PRO A O 1
ATOM 706 N N . SER A 1 89 ? -3.126 -2.095 17.523 1.00 97.38 89 SER A N 1
ATOM 707 C CA . SER A 1 89 ? -2.358 -3.331 17.713 1.00 97.38 89 SER A CA 1
ATOM 708 C C . SER A 1 89 ? -1.171 -3.486 16.755 1.00 97.38 89 SER A C 1
ATOM 710 O O . SER A 1 89 ? -0.198 -4.164 17.093 1.00 97.38 89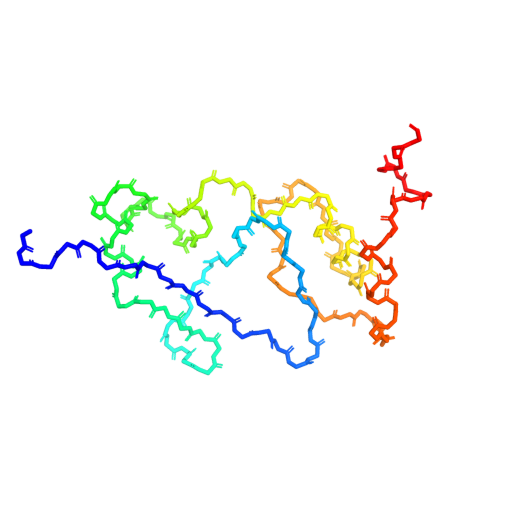 SER A O 1
ATOM 712 N N . LEU A 1 90 ? -1.207 -2.833 15.587 1.00 97.12 90 LEU A N 1
ATOM 713 C CA . LEU A 1 90 ? -0.124 -2.873 14.603 1.00 97.12 90 LEU A CA 1
ATOM 714 C C . LEU A 1 90 ? 1.064 -1.978 14.970 1.00 97.12 90 LEU A C 1
ATOM 716 O O . LEU A 1 90 ? 2.115 -2.117 14.350 1.00 97.12 90 LEU A O 1
ATOM 720 N N . ASN A 1 91 ? 0.923 -1.091 15.967 1.00 96.94 91 ASN A N 1
ATOM 721 C CA . ASN A 1 91 ? 1.978 -0.177 16.422 1.00 96.94 91 ASN A CA 1
ATOM 722 C C . ASN A 1 91 ? 2.671 0.554 15.256 1.00 96.94 91 ASN A C 1
ATOM 724 O O . ASN A 1 91 ? 3.898 0.603 15.180 1.00 96.94 91 ASN A O 1
ATOM 728 N N . LEU A 1 92 ? 1.877 1.075 14.315 1.00 96.88 92 LEU A N 1
ATOM 729 C CA . LEU A 1 92 ? 2.398 1.795 13.157 1.00 96.88 92 LEU A CA 1
ATOM 730 C C . LEU A 1 92 ? 3.155 3.048 13.604 1.00 96.88 92 LEU A C 1
ATOM 732 O O . LEU A 1 92 ? 2.775 3.708 14.575 1.00 96.88 92 LEU A O 1
ATOM 736 N N . THR A 1 93 ? 4.181 3.424 12.846 1.00 96.44 93 THR A N 1
ATOM 737 C CA . THR A 1 93 ? 5.012 4.597 13.130 1.00 96.44 93 THR A CA 1
ATOM 738 C C . THR A 1 93 ? 5.362 5.365 11.849 1.00 96.44 93 THR A C 1
ATOM 740 O O . THR A 1 93 ? 5.379 4.815 10.748 1.00 96.44 93 THR A O 1
ATOM 743 N N . MET A 1 94 ? 5.632 6.669 11.973 1.00 94.00 94 MET A N 1
ATOM 744 C CA . MET A 1 94 ? 5.933 7.565 10.837 1.00 94.00 94 MET A CA 1
ATOM 745 C C . MET A 1 94 ? 7.362 7.415 10.272 1.00 94.00 94 MET A C 1
ATOM 747 O O . MET A 1 94 ? 7.715 8.082 9.292 1.00 94.00 94 MET A O 1
ATOM 751 N N . ASP A 1 95 ? 8.205 6.587 10.890 1.00 94.81 95 ASP A N 1
ATOM 752 C CA . ASP A 1 95 ? 9.538 6.201 10.409 1.00 94.81 95 ASP A CA 1
ATOM 753 C C . ASP A 1 95 ? 9.514 4.958 9.505 1.00 94.81 95 ASP A C 1
ATOM 755 O O . ASP A 1 95 ? 10.511 4.686 8.836 1.00 94.81 95 ASP A O 1
ATOM 759 N N . MET A 1 96 ? 8.380 4.252 9.408 1.00 96.12 96 MET A N 1
ATOM 760 C CA . MET A 1 96 ? 8.207 3.152 8.456 1.00 96.12 96 MET A CA 1
ATOM 761 C C . MET A 1 96 ? 8.380 3.643 7.011 1.00 96.12 96 MET A C 1
ATOM 763 O O . MET A 1 96 ? 7.918 4.731 6.650 1.00 96.12 96 MET A O 1
ATOM 767 N N . GLU A 1 97 ? 9.017 2.833 6.160 1.00 95.12 97 GLU A N 1
ATOM 768 C CA . GLU A 1 97 ? 9.175 3.146 4.729 1.00 95.12 97 GLU A CA 1
ATOM 769 C C . GLU A 1 97 ? 7.806 3.295 4.047 1.00 95.12 97 GLU A C 1
ATOM 771 O O . GLU A 1 97 ? 7.565 4.238 3.290 1.00 95.12 97 GLU A O 1
ATOM 776 N N . GLU A 1 98 ? 6.887 2.393 4.382 1.00 96.06 98 GLU A N 1
ATOM 777 C CA . GLU A 1 98 ? 5.512 2.359 3.910 1.00 96.06 98 GLU A CA 1
ATOM 778 C C . GLU A 1 98 ? 4.575 1.860 5.015 1.00 96.06 98 GLU A C 1
ATOM 780 O O . GLU A 1 98 ? 4.996 1.157 5.933 1.00 96.06 98 GLU A O 1
ATOM 785 N N . LEU A 1 99 ? 3.298 2.230 4.925 1.00 97.00 99 LEU A N 1
ATOM 786 C CA . LEU A 1 99 ? 2.241 1.705 5.790 1.00 97.00 99 LEU A CA 1
ATOM 787 C C . LEU A 1 99 ? 1.471 0.595 5.062 1.00 97.00 99 LEU A C 1
ATOM 789 O O . LEU A 1 99 ? 1.446 0.593 3.828 1.00 97.00 99 LEU A O 1
ATOM 793 N N . PRO A 1 100 ? 0.765 -0.293 5.787 1.00 96.75 100 PRO A N 1
ATOM 794 C CA . PRO A 1 100 ? -0.107 -1.278 5.164 1.00 96.75 100 PRO A CA 1
ATOM 795 C C . PRO A 1 100 ? -1.098 -0.643 4.179 1.00 96.75 100 PRO A C 1
ATOM 797 O O . PRO A 1 100 ? -1.740 0.378 4.464 1.00 96.75 100 PRO A O 1
ATOM 800 N N . PHE A 1 101 ? -1.271 -1.281 3.017 1.00 96.31 101 PHE A N 1
ATOM 801 C CA . PHE A 1 101 ? -2.227 -0.826 2.003 1.00 96.31 101 PHE A CA 1
ATOM 802 C C . PHE A 1 101 ? -3.671 -0.798 2.535 1.00 96.31 101 PHE A C 1
ATOM 804 O O . PHE A 1 101 ? -4.474 0.046 2.133 1.00 96.31 101 PHE A O 1
ATOM 811 N N . SER A 1 102 ? -3.985 -1.676 3.485 1.00 96.56 102 SER A N 1
ATOM 812 C CA . SER A 1 102 ? -5.213 -1.663 4.276 1.00 96.56 102 SER A CA 1
ATOM 813 C C . SER A 1 102 ? -4.965 -2.321 5.635 1.00 96.56 102 SER A C 1
ATOM 815 O O . SER A 1 102 ? -4.004 -3.078 5.782 1.00 96.56 102 SER A O 1
ATOM 817 N N . VAL A 1 103 ? -5.822 -2.052 6.619 1.00 96.38 103 VAL A N 1
ATOM 818 C CA . VAL A 1 103 ? -5.766 -2.688 7.945 1.00 96.38 103 VAL A CA 1
ATOM 819 C C . VAL A 1 103 ? -7.118 -3.277 8.304 1.00 96.38 103 VAL A C 1
ATOM 821 O O . VAL A 1 103 ? -8.153 -2.695 7.979 1.00 96.38 103 VAL A O 1
ATOM 824 N N . LYS A 1 104 ? -7.115 -4.407 9.011 1.00 96.31 104 LYS A N 1
ATOM 825 C CA . LYS A 1 104 ? -8.293 -4.869 9.738 1.00 96.31 104 LYS A CA 1
ATOM 826 C C . LYS A 1 104 ? -8.408 -4.046 11.023 1.00 96.31 104 LYS A C 1
ATOM 828 O O . LYS A 1 104 ? -7.453 -4.069 11.795 1.00 96.31 104 LYS A O 1
ATOM 833 N N . PRO A 1 105 ? -9.517 -3.329 11.261 1.00 95.19 105 PRO A N 1
ATOM 834 C CA . PRO A 1 105 ? -9.693 -2.605 12.511 1.00 95.19 105 PRO A CA 1
ATOM 835 C C . PRO A 1 105 ? -9.691 -3.552 13.720 1.00 95.19 105 PRO A C 1
ATOM 837 O O . PRO A 1 105 ? -10.264 -4.642 13.647 1.00 95.19 105 PRO A O 1
ATOM 840 N N . ASP A 1 106 ? -9.084 -3.126 14.828 1.00 94.06 106 ASP A N 1
ATOM 841 C CA . ASP A 1 106 ? -9.046 -3.904 16.076 1.00 94.06 106 ASP A CA 1
ATOM 842 C C . ASP A 1 106 ? -10.447 -4.054 16.685 1.00 94.06 106 ASP A C 1
ATOM 844 O O . ASP A 1 106 ? -10.791 -5.090 17.253 1.00 94.06 106 ASP A O 1
ATOM 848 N N . GLU A 1 107 ? -11.276 -3.024 16.512 1.00 90.50 107 GLU A N 1
ATOM 849 C CA . GLU A 1 107 ? -12.666 -2.969 16.951 1.00 90.50 107 GLU A CA 1
ATOM 850 C C . GLU A 1 107 ? -13.589 -2.711 15.758 1.00 90.50 107 GLU A C 1
ATOM 852 O O . GLU A 1 107 ? -13.213 -2.068 14.776 1.00 90.50 107 GLU A O 1
ATOM 857 N N . LYS A 1 108 ? -14.840 -3.181 15.837 1.00 85.69 108 LYS A N 1
ATOM 858 C CA . LYS A 1 108 ? -15.821 -2.933 14.769 1.00 85.69 108 LYS A CA 1
ATOM 859 C C . LYS A 1 108 ? -16.066 -1.435 14.613 1.00 85.69 108 LYS A C 1
ATOM 861 O O . LYS A 1 108 ? -16.522 -0.778 15.547 1.00 85.69 108 LYS A O 1
ATOM 866 N N . VAL A 1 109 ? -15.861 -0.927 13.403 1.00 80.88 109 VAL A N 1
ATOM 867 C CA . VAL A 1 109 ? -16.094 0.479 13.070 1.00 80.88 109 VAL A CA 1
ATOM 868 C C . VAL A 1 109 ? -17.310 0.653 12.176 1.00 80.88 109 VAL A C 1
ATOM 870 O O . VAL A 1 109 ? -17.562 -0.115 11.250 1.00 80.88 109 VAL A O 1
ATOM 873 N N . SER A 1 110 ? -18.086 1.692 12.458 1.00 82.25 110 SER A N 1
ATOM 874 C CA . SER A 1 110 ? -19.151 2.155 11.574 1.00 82.25 110 SER A CA 1
ATOM 875 C C . SER A 1 110 ? -18.591 3.076 10.487 1.00 82.25 110 SER A C 1
ATOM 877 O O . SER A 1 110 ? -17.607 3.788 10.694 1.00 82.25 110 SER A O 1
ATOM 879 N N . ILE A 1 111 ? -19.277 3.154 9.342 1.00 71.56 111 ILE A N 1
ATOM 880 C CA . ILE A 1 111 ? -18.946 4.108 8.264 1.00 71.56 111 ILE A CA 1
ATOM 881 C C . ILE A 1 111 ? -18.923 5.556 8.787 1.00 71.56 111 ILE A C 1
ATOM 883 O O . ILE A 1 111 ? -18.122 6.371 8.339 1.00 71.56 111 ILE A O 1
ATOM 887 N N . GLN A 1 112 ? -19.777 5.881 9.760 1.00 75.31 112 GLN A N 1
ATOM 888 C CA . GLN A 1 112 ? -19.845 7.210 10.370 1.00 75.31 112 GLN A CA 1
ATOM 889 C C . GLN A 1 112 ? -18.566 7.555 11.141 1.00 75.31 112 GLN A C 1
ATOM 891 O O . GLN A 1 112 ? -18.093 8.681 11.031 1.00 75.31 112 GLN A O 1
ATOM 896 N N . GLN A 1 113 ? -17.987 6.590 11.863 1.00 74.56 113 GLN A N 1
ATOM 897 C CA . GLN A 1 113 ? -16.707 6.767 12.559 1.00 74.56 113 GLN A CA 1
ATOM 898 C C . GLN A 1 113 ? -15.556 6.946 11.567 1.00 74.56 113 GLN A C 1
ATOM 900 O O . GLN A 1 113 ? -14.770 7.876 11.710 1.00 74.56 113 GLN A O 1
ATOM 905 N N . VAL A 1 114 ? -15.509 6.141 10.500 1.00 73.50 114 VAL A N 1
ATOM 906 C CA . VAL A 1 114 ? -14.489 6.288 9.446 1.00 73.50 114 VAL A CA 1
ATOM 907 C C . VAL A 1 114 ? -14.564 7.672 8.783 1.00 73.50 114 VAL A C 1
ATOM 909 O O . VAL A 1 114 ? -13.540 8.318 8.563 1.00 73.50 114 VAL A O 1
ATOM 912 N N . LEU A 1 115 ? -15.774 8.171 8.505 1.00 71.00 115 LEU A N 1
ATOM 913 C CA . LEU A 1 115 ? -15.977 9.514 7.951 1.00 71.00 115 LEU A CA 1
ATOM 914 C C . LEU A 1 115 ? -15.642 10.635 8.945 1.00 71.00 115 LEU A C 1
ATOM 916 O O . LEU A 1 115 ? -15.251 11.716 8.503 1.00 71.00 115 LEU A O 1
ATOM 920 N N . ALA A 1 116 ? -15.807 10.407 10.250 1.00 76.25 116 ALA A N 1
ATOM 921 C CA . ALA A 1 116 ? -15.419 11.362 11.284 1.00 76.25 116 ALA A CA 1
ATOM 922 C C . ALA A 1 116 ? -13.895 11.544 11.311 1.00 76.25 116 ALA A C 1
ATOM 924 O O . ALA A 1 116 ? -13.434 12.676 11.193 1.00 76.25 116 ALA A O 1
ATOM 925 N N . TYR A 1 117 ? -13.124 10.451 11.283 1.00 71.00 117 TYR A N 1
ATOM 926 C CA . TYR A 1 117 ? -11.656 10.516 11.220 1.00 71.00 117 TYR A CA 1
ATOM 927 C C . TYR A 1 117 ? -11.131 11.245 9.978 1.00 71.00 117 TYR A C 1
ATOM 929 O O . TYR A 1 117 ? -10.076 11.867 10.016 1.00 71.00 117 TYR A O 1
ATOM 937 N N . TYR A 1 118 ? -11.872 11.219 8.865 1.00 66.50 118 TYR A N 1
ATOM 938 C CA . TYR A 1 118 ? -11.501 11.972 7.663 1.00 66.50 118 TYR A CA 1
ATOM 939 C C . TYR A 1 118 ? -11.710 13.493 7.805 1.00 66.50 118 TYR A C 1
ATOM 941 O O . TYR A 1 118 ? -11.151 14.271 7.030 1.00 66.50 118 TYR A O 1
ATOM 949 N N . ARG A 1 119 ? -12.552 13.921 8.754 1.00 65.25 119 ARG A N 1
ATOM 950 C CA . ARG A 1 119 ? -12.912 15.327 9.000 1.00 65.25 119 ARG A CA 1
ATOM 951 C C . ARG A 1 119 ? -12.166 15.946 10.179 1.00 65.25 119 ARG A C 1
ATOM 953 O O . ARG A 1 119 ? -12.157 17.168 10.278 1.00 65.25 119 ARG A O 1
ATOM 960 N N . GLU A 1 120 ? -11.583 15.132 11.050 1.00 66.62 120 GLU A N 1
ATOM 961 C CA . GLU A 1 120 ? -10.827 15.602 12.207 1.00 66.62 120 GLU A CA 1
ATOM 962 C C . GLU A 1 120 ? -9.507 16.261 11.786 1.00 66.62 120 GLU A C 1
ATOM 964 O O . GLU A 1 120 ? -8.799 15.800 10.889 1.00 66.62 120 GLU A O 1
ATOM 969 N N . THR A 1 121 ? -9.171 17.365 12.452 1.00 59.66 121 THR A N 1
ATOM 970 C CA . THR A 1 121 ? -7.938 18.142 12.250 1.00 59.66 121 THR A CA 1
ATOM 971 C C . THR A 1 121 ? -6.797 17.676 13.157 1.00 59.66 121 THR A C 1
ATOM 973 O O . THR A 1 121 ? -5.901 18.456 13.453 1.00 59.66 121 THR A O 1
ATOM 976 N N . TYR A 1 122 ? -6.808 16.401 13.564 1.00 61.84 122 TYR A N 1
ATOM 977 C CA . TYR A 1 122 ? -5.852 15.799 14.505 1.00 61.84 122 TYR A CA 1
ATOM 978 C C . TYR A 1 122 ? -5.950 16.317 15.958 1.00 61.84 122 TYR A C 1
ATOM 980 O O . TYR A 1 122 ? -4.986 16.167 16.716 1.00 61.84 122 TYR A O 1
ATOM 988 N N . GLU A 1 123 ? -7.103 16.885 16.350 1.00 49.78 123 GLU A N 1
ATOM 989 C CA . GLU A 1 123 ? -7.353 17.444 17.691 1.00 49.78 123 GLU A CA 1
ATOM 990 C C . GLU A 1 123 ? -6.953 16.458 18.802 1.00 49.78 123 GLU A C 1
ATOM 992 O O . GLU A 1 123 ? -7.400 15.309 18.836 1.00 49.78 123 GLU A O 1
ATOM 997 N N . GLY A 1 124 ? -6.101 16.915 19.726 1.00 53.66 124 GLY A N 1
ATOM 998 C CA . GLY A 1 124 ? -5.669 16.116 20.878 1.00 53.66 124 GLY A CA 1
ATOM 999 C C . GLY A 1 124 ? -4.529 15.122 20.616 1.00 53.66 124 GLY A C 1
ATOM 1000 O O . GLY A 1 124 ? -4.233 14.307 21.492 1.00 53.66 124 GLY A O 1
ATOM 1001 N N . THR A 1 125 ? -3.863 15.187 19.458 1.00 57.59 125 THR A N 1
ATOM 1002 C CA . THR A 1 125 ? -2.615 14.445 19.181 1.00 57.59 125 THR A CA 1
ATOM 1003 C C . THR A 1 125 ? -1.414 15.385 19.051 1.00 57.59 125 THR A C 1
ATOM 1005 O O . THR A 1 125 ? -1.575 16.591 18.913 1.00 57.59 125 THR A O 1
ATOM 1008 N N . GLU A 1 126 ? -0.185 14.855 19.031 1.00 54.31 126 GLU A N 1
ATOM 1009 C CA . GLU A 1 126 ? 1.028 15.657 18.752 1.00 54.31 126 GLU A CA 1
ATOM 1010 C C . GLU A 1 126 ? 1.032 16.315 17.354 1.00 54.31 126 GLU A C 1
ATOM 1012 O O . GLU A 1 126 ? 1.909 17.118 17.043 1.00 54.31 126 GLU A O 1
ATOM 1017 N N . LEU A 1 127 ? 0.062 15.968 16.503 1.00 55.22 127 LEU A N 1
ATOM 1018 C CA . LEU A 1 127 ? -0.118 16.472 15.142 1.00 55.22 127 LEU A CA 1
ATOM 1019 C C . LEU A 1 127 ? -1.178 17.584 15.060 1.00 55.22 127 LEU A C 1
ATOM 1021 O O . LEU A 1 127 ? -1.492 18.037 13.957 1.00 55.22 127 LEU A O 1
ATOM 1025 N N . ASP A 1 128 ? -1.723 18.001 16.206 1.00 50.56 128 ASP A N 1
ATOM 1026 C CA . ASP A 1 128 ? -2.691 19.087 16.336 1.00 50.56 128 ASP A CA 1
ATOM 1027 C C . ASP A 1 128 ? -2.053 20.415 15.892 1.00 50.56 128 ASP A C 1
ATOM 1029 O O . ASP A 1 128 ? -1.215 21.004 16.582 1.00 50.56 128 ASP A O 1
ATOM 1033 N N . MET A 1 129 ? -2.399 20.856 14.681 1.00 49.72 129 MET A N 1
ATOM 1034 C CA . MET A 1 129 ? -2.013 22.166 14.158 1.00 49.72 129 MET A CA 1
ATOM 1035 C C . MET A 1 129 ? -3.033 23.203 14.635 1.00 49.72 129 MET A C 1
ATOM 1037 O O . MET A 1 129 ? -3.944 23.568 13.889 1.00 49.72 129 MET A O 1
ATOM 1041 N N . GLY A 1 130 ? -2.872 23.635 15.889 1.00 46.75 130 GLY A N 1
ATOM 1042 C CA . GLY A 1 130 ? -3.536 24.822 16.438 1.00 46.75 130 GLY A CA 1
ATOM 1043 C C . GLY A 1 130 ? -3.133 26.125 15.752 1.00 46.75 130 GLY A C 1
ATOM 1044 O O . GLY A 1 130 ? -2.031 26.186 15.155 1.00 46.75 130 GLY A O 1
#

Sequence (130 aa):
GPLEPGAVWAAVRIPDEHVGVSANIPRISTLDLDDPDHYMASDNVYSLAEEFGYWDPDSGEEFKFWKAYSGRRPYSTREFYVLSTLAPSLNLTMDMEELPFSVKPDEKVSIQQVLAYYRETYEGTELDMG

Foldseek 3Di:
DVDDPDDKDKFFDDPPQKDADADPAAAAFAADPVCPVGIDIPPCQPVVLCVVVLDDPVPPDGGTSRCSPPVDQRDDPLRQQLQCQQDVVVVDDPPDSHDDRIDRGPDDDDPVRSVVSVVDCCPPDPSNPD

Secondary structure (DSSP, 8-state):
--S--PPP-EEEPPPTT-B----SS-------TT-TTTEEE-TTTTHHHHHTTS--TTSSPPP-HHHHHT-S-S--HHHHHHHHHH-GGG---TTSSS--SSB--SS---HHHHHHHTT---TTSTT---

Solvent-accessible surface area (backbone atoms only — not com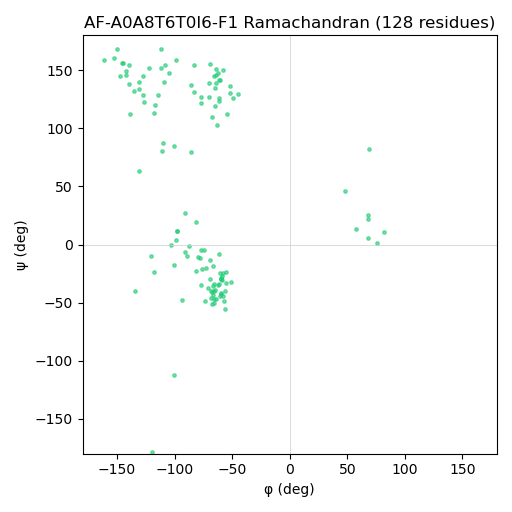parable to full-atom values): 8298 Å² total; per-residue (Å²): 117,97,77,64,88,71,84,74,47,73,48,71,61,75,56,94,74,41,52,66,71,77,81,97,47,60,46,60,43,70,78,57,75,92,40,67,90,44,24,49,62,38,96,52,55,60,61,51,29,43,75,72,66,45,40,52,86,86,72,77,57,79,72,30,52,20,50,44,77,65,68,51,72,38,68,52,71,65,44,50,51,53,51,37,71,40,22,55,92,69,66,71,61,94,84,52,82,63,72,76,68,51,44,56,48,78,58,96,77,53,74,67,56,60,54,45,63,74,68,56,72,43,79,93,46,101,70,42,76,124

Radius of gyration: 17.14 Å; Cα contacts (8 Å, |Δi|>4): 164; chains: 1; bounding box: 39×40×55 Å